Protein AF-A0A2Z6N139-F1 (afdb_monomer_lite)

Foldseek 3Di:
DDDDPDDDVVVVVVVVVVVCPPVDDDDDDDFFQEAEDDPPDPRHPVVVLVVQVVVCVVVVHDDDDPDDPVVVPDDDDYDYPPDDPVVVVVPCPPDPDPPPPPDD

Structure (mmCIF, N/CA/C/O backbone):
data_AF-A0A2Z6N139-F1
#
_entry.id   AF-A0A2Z6N139-F1
#
loop_
_atom_site.group_PDB
_atom_site.id
_atom_site.type_symbol
_atom_site.label_atom_id
_atom_site.label_alt_id
_atom_site.label_comp_id
_atom_site.label_asym_id
_atom_site.label_entity_id
_atom_site.label_seq_id
_atom_site.pdbx_PDB_ins_code
_atom_site.Cartn_x
_atom_site.Cartn_y
_atom_site.Cartn_z
_atom_site.occupancy
_atom_site.B_iso_or_equiv
_atom_site.auth_seq_id
_atom_site.auth_comp_id
_atom_site.auth_asym_id
_atom_site.auth_atom_id
_atom_site.pdbx_PDB_model_num
ATOM 1 N N . MET A 1 1 ? 18.816 -5.965 -9.294 1.00 53.22 1 MET A N 1
ATOM 2 C CA . MET A 1 1 ? 18.614 -6.923 -8.182 1.00 53.22 1 MET A CA 1
ATOM 3 C C . MET A 1 1 ? 18.290 -8.288 -8.776 1.00 53.22 1 MET A C 1
ATOM 5 O O . MET A 1 1 ? 17.593 -8.310 -9.784 1.00 53.22 1 MET A O 1
ATOM 9 N N . PRO A 1 2 ? 18.811 -9.396 -8.227 1.00 75.69 2 PRO A N 1
ATOM 10 C CA . PRO A 1 2 ? 18.496 -10.740 -8.718 1.00 75.69 2 PRO A CA 1
ATOM 11 C C . PRO A 1 2 ? 17.010 -11.082 -8.501 1.00 75.69 2 PRO A C 1
ATOM 13 O O . PRO A 1 2 ? 16.419 -10.664 -7.504 1.00 75.69 2 PRO A O 1
ATOM 16 N N . ARG A 1 3 ? 16.399 -11.820 -9.443 1.00 82.81 3 ARG A N 1
ATOM 17 C CA . ARG A 1 3 ? 14.996 -12.264 -9.343 1.00 82.81 3 ARG A CA 1
ATOM 18 C C . ARG A 1 3 ? 14.849 -13.300 -8.226 1.00 82.81 3 ARG A C 1
ATOM 20 O O . ARG A 1 3 ? 15.695 -14.183 -8.089 1.00 82.81 3 ARG A O 1
ATOM 27 N N . LEU A 1 4 ? 13.772 -13.206 -7.444 1.00 84.44 4 LEU A N 1
ATOM 28 C CA . LEU A 1 4 ? 13.432 -14.243 -6.469 1.00 84.44 4 LEU A CA 1
ATOM 29 C C . LEU A 1 4 ? 12.981 -15.521 -7.201 1.00 84.44 4 LEU A C 1
ATOM 31 O O . LEU A 1 4 ? 12.296 -15.414 -8.221 1.00 84.44 4 LEU A O 1
ATOM 35 N N . PRO A 1 5 ? 13.284 -16.723 -6.675 1.00 85.06 5 PRO A N 1
ATOM 36 C CA . PRO A 1 5 ? 12.852 -17.995 -7.254 1.00 85.06 5 PRO A CA 1
ATOM 37 C C . PRO A 1 5 ? 11.381 -18.289 -6.908 1.00 85.06 5 PRO A C 1
ATOM 39 O O . PRO A 1 5 ? 11.052 -19.341 -6.367 1.00 85.06 5 PRO A O 1
ATOM 42 N N . TYR A 1 6 ? 10.491 -17.329 -7.161 1.00 85.12 6 TYR A N 1
ATOM 43 C CA . TYR A 1 6 ? 9.054 -17.451 -6.933 1.00 85.12 6 TYR A CA 1
ATOM 44 C C . TYR A 1 6 ? 8.284 -16.772 -8.070 1.00 85.12 6 TYR A C 1
ATOM 46 O O . TYR A 1 6 ? 8.721 -15.721 -8.551 1.00 85.12 6 TYR A O 1
ATOM 54 N N . PRO A 1 7 ? 7.138 -17.331 -8.505 1.00 85.00 7 PRO A N 1
ATOM 55 C CA . PRO A 1 7 ? 6.310 -16.692 -9.516 1.00 85.00 7 PRO A CA 1
ATOM 56 C C . PRO A 1 7 ? 5.794 -15.350 -8.991 1.00 85.00 7 PRO A C 1
ATOM 58 O O . PRO A 1 7 ? 5.016 -15.291 -8.041 1.00 85.00 7 PRO A O 1
ATOM 61 N N . ASN A 1 8 ? 6.237 -14.268 -9.628 1.00 85.62 8 ASN A N 1
ATOM 62 C CA . ASN A 1 8 ? 5.799 -12.913 -9.338 1.00 85.62 8 ASN A CA 1
ATOM 63 C C . ASN A 1 8 ? 5.306 -12.252 -10.627 1.00 85.62 8 ASN A C 1
ATOM 65 O O . ASN A 1 8 ? 6.044 -12.162 -11.609 1.00 85.62 8 ASN A O 1
ATOM 69 N N . PHE A 1 9 ? 4.067 -11.763 -10.608 1.00 86.94 9 PHE A N 1
ATOM 70 C CA . PHE A 1 9 ? 3.443 -11.105 -11.754 1.00 86.94 9 PHE A CA 1
ATOM 71 C C . PHE A 1 9 ? 4.230 -9.877 -12.242 1.00 86.94 9 PHE A C 1
ATOM 73 O O . PHE A 1 9 ? 4.245 -9.604 -13.440 1.00 86.94 9 PHE A O 1
ATOM 80 N N . TYR A 1 10 ? 4.952 -9.183 -11.352 1.00 85.94 10 TYR A N 1
ATOM 81 C CA . TYR A 1 10 ? 5.789 -8.042 -11.739 1.00 85.94 10 TYR A CA 1
ATOM 82 C C . TYR A 1 10 ? 6.886 -8.424 -12.744 1.00 85.94 10 TYR A C 1
ATOM 84 O O . TYR A 1 10 ? 7.145 -7.656 -13.664 1.00 85.94 10 TYR A O 1
ATOM 92 N N . TYR A 1 11 ? 7.465 -9.627 -12.651 1.00 87.44 11 TYR A N 1
ATOM 93 C CA . TYR A 1 11 ? 8.477 -10.074 -13.616 1.00 87.44 11 TYR A CA 1
ATOM 94 C C . TYR A 1 11 ? 7.886 -10.300 -15.009 1.00 87.44 11 TYR A C 1
ATOM 96 O O . TYR A 1 11 ? 8.513 -9.948 -16.001 1.00 87.44 11 TYR A O 1
ATOM 104 N N . ALA A 1 12 ? 6.653 -10.810 -15.087 1.00 87.62 12 ALA A N 1
ATOM 105 C CA . ALA A 1 12 ? 5.961 -10.969 -16.363 1.00 87.62 12 ALA A CA 1
ATOM 106 C C . ALA A 1 12 ? 5.660 -9.612 -17.025 1.00 87.62 12 ALA A C 1
ATOM 108 O O . ALA A 1 12 ? 5.748 -9.488 -18.245 1.00 87.62 12 ALA A O 1
ATOM 109 N N . LEU A 1 13 ? 5.336 -8.584 -16.230 1.00 87.69 13 LEU A N 1
ATOM 110 C CA . LEU A 1 13 ? 5.143 -7.222 -16.733 1.00 87.69 13 LEU A CA 1
ATOM 111 C C . LEU A 1 13 ? 6.451 -6.588 -17.219 1.00 87.69 13 LEU A C 1
ATOM 113 O O . LEU A 1 13 ? 6.455 -5.952 -18.270 1.00 87.69 13 LEU A O 1
ATOM 117 N N . GLU A 1 14 ? 7.551 -6.767 -16.484 1.00 86.62 14 GLU A N 1
ATOM 118 C CA . GLU A 1 14 ? 8.875 -6.290 -16.907 1.00 86.62 14 GLU A CA 1
ATOM 119 C C . GLU A 1 14 ? 9.294 -6.912 -18.243 1.00 86.62 14 GLU A C 1
ATOM 121 O O . GLU A 1 14 ? 9.712 -6.191 -19.149 1.00 86.62 14 GLU A O 1
ATOM 126 N N . ASP A 1 15 ? 9.121 -8.230 -18.387 1.00 87.62 15 ASP A N 1
ATOM 127 C CA . ASP A 1 15 ? 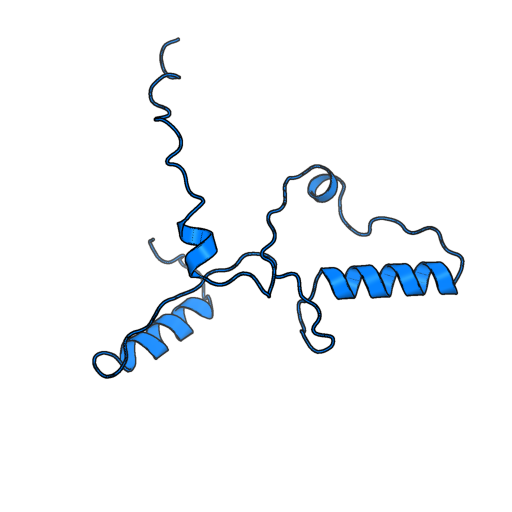9.446 -8.955 -19.620 1.00 87.62 15 ASP A CA 1
ATOM 128 C C . ASP A 1 15 ? 8.556 -8.499 -20.791 1.00 87.62 15 ASP A C 1
ATOM 130 O O . ASP A 1 15 ? 9.033 -8.326 -21.917 1.00 87.62 15 ASP A O 1
ATOM 134 N N . LEU A 1 16 ? 7.274 -8.218 -20.522 1.00 87.56 16 LEU A N 1
ATOM 135 C CA . LEU A 1 16 ? 6.354 -7.672 -21.518 1.00 87.56 16 LEU A CA 1
ATOM 136 C C . LEU A 1 16 ? 6.812 -6.294 -22.003 1.00 87.56 16 LEU A C 1
ATOM 138 O O . LEU A 1 16 ? 6.882 -6.079 -23.209 1.00 87.56 16 LEU A O 1
ATOM 142 N N . VAL A 1 17 ? 7.143 -5.368 -21.100 1.00 86.31 17 VAL A N 1
ATOM 143 C CA . VAL A 1 17 ? 7.588 -4.015 -21.479 1.00 86.31 17 VAL A CA 1
ATOM 144 C C . VAL A 1 17 ? 8.922 -4.063 -22.230 1.00 86.31 17 VAL A C 1
ATOM 146 O O . VAL A 1 17 ? 9.061 -3.395 -23.256 1.00 86.31 17 VAL A O 1
ATOM 149 N N . ALA A 1 18 ? 9.860 -4.905 -21.787 1.00 85.31 18 ALA A N 1
ATOM 150 C CA . ALA A 1 18 ? 11.154 -5.083 -22.445 1.00 85.31 18 ALA A CA 1
ATOM 151 C C . ALA A 1 18 ? 11.018 -5.586 -23.894 1.00 85.31 18 ALA A C 1
ATOM 153 O O . ALA A 1 18 ? 11.812 -5.210 -24.756 1.00 85.31 18 ALA A O 1
ATOM 154 N N . SER A 1 19 ? 9.979 -6.375 -24.198 1.00 86.19 19 SER A N 1
ATOM 155 C CA . SER A 1 19 ? 9.727 -6.869 -25.561 1.00 86.19 19 SER A CA 1
ATOM 156 C C . SER A 1 19 ? 9.389 -5.769 -26.584 1.00 86.19 19 SER A C 1
ATOM 158 O O . SER A 1 19 ? 9.555 -5.976 -27.786 1.00 86.19 19 SER A O 1
ATOM 160 N N . TYR A 1 20 ? 8.956 -4.584 -26.133 1.00 82.94 20 TYR A N 1
ATOM 161 C CA . TYR A 1 20 ? 8.640 -3.440 -27.003 1.00 82.94 20 TYR A CA 1
ATOM 162 C C . TYR A 1 20 ? 9.841 -2.509 -27.255 1.00 82.94 20 TYR A C 1
ATOM 164 O O . TYR A 1 20 ? 9.774 -1.615 -28.108 1.00 82.94 20 TYR A O 1
ATOM 172 N N . THR A 1 21 ? 10.956 -2.708 -26.553 1.00 74.94 21 THR A N 1
ATOM 173 C CA . THR A 1 21 ? 12.212 -1.971 -26.760 1.00 74.94 21 THR A CA 1
ATOM 174 C C . THR A 1 21 ? 12.878 -2.444 -28.065 1.00 74.94 21 THR A C 1
ATOM 176 O O . THR A 1 21 ? 12.901 -3.646 -28.321 1.00 74.94 21 THR A O 1
ATOM 179 N N . PRO A 1 22 ? 13.390 -1.550 -28.944 1.00 73.62 22 PRO A N 1
ATOM 180 C CA . PRO A 1 22 ? 13.797 -0.154 -28.715 1.00 73.62 22 PRO A CA 1
ATOM 181 C C . PRO A 1 22 ? 12.771 0.923 -29.095 1.00 73.62 22 PRO A C 1
ATOM 183 O O . PRO A 1 22 ? 13.116 2.099 -29.145 1.00 73.62 22 PRO A O 1
ATOM 186 N N . LYS A 1 23 ? 11.516 0.566 -29.388 1.00 74.62 23 LYS A N 1
ATOM 187 C CA . LYS A 1 23 ? 10.533 1.534 -29.910 1.00 74.62 23 LYS A CA 1
ATOM 188 C C . LYS A 1 23 ? 10.057 2.542 -28.857 1.00 74.62 23 LYS A C 1
ATOM 190 O O . LYS A 1 23 ? 9.518 3.581 -29.224 1.00 74.62 23 LYS A O 1
ATOM 195 N N . ILE A 1 24 ? 10.217 2.225 -27.569 1.00 77.56 24 ILE A N 1
ATOM 196 C CA . ILE A 1 24 ? 9.729 3.020 -26.436 1.00 77.56 24 ILE A CA 1
ATOM 197 C C . ILE A 1 24 ? 10.753 2.958 -25.291 1.00 77.56 24 ILE A C 1
ATOM 199 O O . ILE A 1 24 ? 11.257 1.881 -24.963 1.00 77.56 24 ILE A O 1
ATOM 203 N N . THR A 1 25 ? 11.032 4.106 -24.670 1.00 81.75 25 THR A N 1
ATOM 204 C CA . THR A 1 25 ? 11.789 4.210 -23.410 1.00 81.75 25 THR A CA 1
ATOM 205 C C . THR A 1 25 ? 10.838 4.026 -22.229 1.00 81.75 25 THR A C 1
ATOM 207 O O . THR A 1 25 ? 9.761 4.621 -22.219 1.00 81.75 25 THR A O 1
ATOM 210 N N . TYR A 1 26 ? 11.222 3.236 -21.224 1.00 80.25 26 TYR A N 1
ATOM 211 C CA . TYR A 1 26 ? 10.382 2.950 -20.058 1.00 80.25 26 TYR A CA 1
ATOM 212 C C . TYR A 1 26 ? 11.129 3.145 -18.733 1.00 80.25 26 TYR A C 1
ATOM 214 O O . TYR A 1 26 ? 12.356 3.071 -18.672 1.00 80.25 26 TYR A O 1
ATOM 222 N N . SER A 1 27 ? 10.368 3.371 -17.662 1.00 81.69 27 SER A N 1
ATOM 223 C CA . SER A 1 27 ? 10.837 3.398 -16.275 1.00 81.69 27 SER A CA 1
ATOM 224 C C . SER A 1 27 ? 9.934 2.517 -15.411 1.00 81.69 27 SER A C 1
ATOM 226 O O . SER A 1 27 ? 8.717 2.491 -15.589 1.00 81.69 27 SER A O 1
ATOM 228 N N . ILE A 1 28 ? 10.528 1.774 -14.477 1.00 83.00 28 ILE A N 1
ATOM 229 C CA . ILE A 1 28 ? 9.799 0.906 -13.545 1.00 83.00 28 ILE A CA 1
ATOM 230 C C . ILE A 1 28 ? 9.688 1.635 -12.204 1.00 83.00 28 ILE A C 1
ATOM 232 O O . ILE A 1 28 ? 10.695 2.085 -11.658 1.00 83.00 28 ILE A O 1
ATOM 236 N N . HIS A 1 29 ? 8.469 1.751 -11.672 1.00 81.94 29 HIS A N 1
ATOM 237 C CA . HIS A 1 29 ? 8.195 2.424 -10.402 1.00 81.94 29 HIS A CA 1
ATOM 238 C C . HIS A 1 29 ? 7.632 1.437 -9.380 1.00 81.94 29 HIS A C 1
ATOM 240 O O . HIS A 1 29 ? 6.491 0.994 -9.489 1.00 81.94 29 HIS A O 1
ATOM 246 N N . CYS A 1 30 ? 8.435 1.125 -8.365 1.00 79.12 30 CYS A N 1
ATOM 247 C CA . CYS A 1 30 ? 8.063 0.241 -7.262 1.00 79.12 30 CYS A CA 1
ATOM 248 C C . CYS A 1 30 ? 7.674 1.073 -6.032 1.00 79.12 30 CYS A C 1
ATOM 250 O O . CYS A 1 30 ? 8.432 1.156 -5.068 1.00 79.12 30 CYS A O 1
ATOM 252 N N . SER A 1 31 ? 6.523 1.746 -6.091 1.00 79.25 31 SER A N 1
ATOM 253 C CA . SER A 1 31 ? 5.998 2.504 -4.948 1.00 79.25 31 SER A CA 1
ATOM 254 C C . SER A 1 31 ? 5.612 1.579 -3.791 1.00 79.25 31 SER A C 1
ATOM 256 O O . SER A 1 31 ? 5.155 0.455 -4.008 1.00 79.25 31 SER A O 1
ATOM 258 N N . SER A 1 32 ? 5.762 2.073 -2.560 1.00 81.12 32 SER A N 1
ATOM 259 C CA . SER A 1 32 ? 5.260 1.405 -1.356 1.00 81.12 32 SER A CA 1
ATOM 260 C C . SER A 1 32 ? 3.749 1.627 -1.190 1.00 81.12 32 SER A C 1
ATOM 262 O O . SER A 1 32 ? 3.036 1.827 -2.174 1.00 81.12 32 SER A O 1
ATOM 264 N N . ILE A 1 33 ? 3.210 1.565 0.034 1.00 75.62 33 ILE A N 1
ATOM 265 C CA . ILE A 1 33 ? 1.766 1.714 0.267 1.00 75.62 33 ILE A CA 1
ATOM 266 C C . ILE A 1 33 ? 1.304 3.089 -0.224 1.00 75.62 33 ILE A C 1
ATOM 268 O O . ILE A 1 33 ? 1.696 4.117 0.326 1.00 75.62 33 ILE A O 1
ATOM 272 N N . ILE A 1 34 ? 0.441 3.098 -1.240 1.00 81.44 34 ILE A N 1
ATOM 273 C CA . ILE A 1 34 ? -0.060 4.334 -1.840 1.00 81.44 34 ILE A CA 1
ATOM 274 C C . ILE A 1 34 ? -1.249 4.858 -1.033 1.00 81.44 34 ILE A C 1
ATOM 276 O O . ILE A 1 34 ? -2.260 4.168 -0.868 1.00 81.44 34 ILE A O 1
ATOM 280 N N . ILE A 1 35 ? -1.157 6.108 -0.578 1.00 77.75 35 ILE A N 1
ATOM 281 C CA . ILE A 1 35 ? -2.274 6.847 0.015 1.00 77.75 35 ILE A CA 1
ATOM 282 C C . ILE A 1 35 ? -2.801 7.847 -1.011 1.00 77.75 35 ILE A C 1
ATOM 284 O O . ILE A 1 35 ? -2.067 8.700 -1.498 1.00 77.75 35 ILE A O 1
ATOM 288 N N . GLY A 1 36 ? -4.095 7.768 -1.324 1.00 77.50 36 GLY A N 1
ATOM 289 C CA . GLY A 1 36 ? -4.742 8.717 -2.225 1.00 77.50 36 GLY A CA 1
ATOM 290 C C . GLY A 1 36 ? -6.243 8.841 -1.989 1.00 77.50 36 GLY A C 1
ATOM 291 O O . GLY A 1 36 ? -6.830 8.116 -1.189 1.00 77.50 36 GLY A O 1
ATOM 292 N N . VAL A 1 37 ? -6.882 9.752 -2.723 1.00 69.75 37 VAL A N 1
ATOM 293 C CA . VAL A 1 37 ? -8.324 10.044 -2.619 1.00 69.75 37 VAL A CA 1
ATOM 294 C C . VAL A 1 37 ? -9.062 9.473 -3.834 1.00 69.75 37 VAL A C 1
ATOM 296 O O . VAL A 1 37 ? -9.730 10.185 -4.576 1.00 69.75 37 VAL A O 1
ATOM 299 N N . LEU A 1 38 ? -8.904 8.170 -4.083 1.00 73.50 38 LEU A N 1
ATOM 300 C CA . LEU A 1 38 ? -9.651 7.470 -5.130 1.00 73.50 38 LEU A CA 1
ATOM 301 C C . LEU A 1 38 ? -10.538 6.394 -4.507 1.00 73.50 38 LEU A C 1
ATOM 303 O O . LEU A 1 38 ? -10.043 5.378 -4.019 1.00 73.50 38 LEU A O 1
ATOM 307 N N . ALA A 1 39 ? -11.853 6.611 -4.565 1.00 64.88 39 ALA A N 1
ATOM 308 C CA . ALA A 1 39 ? -12.853 5.720 -3.976 1.00 64.88 39 ALA A CA 1
ATOM 309 C C . ALA A 1 39 ? -12.953 4.349 -4.672 1.00 64.88 39 ALA A C 1
ATOM 311 O O . ALA A 1 39 ? -13.423 3.392 -4.071 1.00 64.88 39 ALA A O 1
ATOM 312 N N . ARG A 1 40 ? -12.507 4.243 -5.931 1.00 71.62 40 ARG A N 1
ATOM 313 C CA . ARG A 1 40 ? -12.508 2.989 -6.709 1.00 71.62 40 ARG A CA 1
ATOM 314 C C . ARG A 1 40 ? -11.186 2.222 -6.648 1.00 71.62 40 ARG A C 1
ATOM 316 O O . ARG A 1 40 ? -11.062 1.189 -7.297 1.00 71.62 40 ARG A O 1
ATOM 323 N N . SER A 1 41 ? -10.191 2.723 -5.915 1.00 73.38 41 SER A N 1
ATOM 324 C CA . SER A 1 41 ? -8.930 2.000 -5.764 1.00 73.38 41 SER A CA 1
ATOM 325 C C . SER A 1 41 ? -9.143 0.771 -4.882 1.00 73.38 41 SER A C 1
ATOM 327 O O . SER A 1 41 ? -9.577 0.893 -3.738 1.00 73.38 41 SER A O 1
ATOM 329 N N . ALA A 1 42 ? -8.818 -0.406 -5.417 1.00 65.50 42 ALA A N 1
ATOM 330 C CA . ALA A 1 42 ? -8.972 -1.679 -4.717 1.00 65.50 42 ALA A CA 1
ATOM 331 C C . ALA A 1 42 ? -8.051 -1.812 -3.488 1.00 65.50 42 ALA A C 1
ATOM 333 O O . ALA A 1 42 ? -8.334 -2.604 -2.596 1.00 65.50 42 ALA A O 1
ATOM 334 N N . LEU A 1 43 ? -6.959 -1.038 -3.426 1.00 69.00 43 LEU A N 1
ATOM 335 C CA . LEU A 1 43 ? -5.923 -1.139 -2.391 1.00 69.00 43 LEU A CA 1
ATOM 336 C C . LEU A 1 43 ? -5.643 0.215 -1.725 1.00 69.00 43 LEU A C 1
ATOM 338 O O . LEU A 1 43 ? -4.495 0.607 -1.533 1.00 69.00 43 LEU A O 1
ATOM 342 N N . ASN A 1 44 ? -6.696 0.954 -1.371 1.00 78.31 44 ASN A N 1
ATOM 343 C CA . ASN A 1 44 ? -6.555 2.230 -0.672 1.00 78.31 44 ASN A CA 1
ATOM 344 C C . ASN A 1 44 ? -6.624 2.054 0.851 1.00 78.31 44 ASN A C 1
ATOM 346 O O . ASN A 1 44 ? -7.705 2.010 1.443 1.00 78.31 44 ASN A O 1
ATOM 350 N N . ALA A 1 45 ? -5.454 1.988 1.489 1.00 77.75 45 ALA A N 1
ATOM 351 C CA . ALA A 1 45 ? -5.344 1.798 2.934 1.00 77.75 45 ALA A CA 1
ATOM 352 C C . ALA A 1 45 ? -6.025 2.921 3.743 1.00 77.75 45 ALA A C 1
ATOM 354 O O . ALA A 1 45 ? -6.653 2.642 4.767 1.00 77.75 45 ALA A O 1
ATOM 355 N N . LEU A 1 46 ? -5.952 4.173 3.273 1.00 80.94 46 LEU A N 1
ATOM 356 C CA . LEU A 1 46 ? -6.554 5.318 3.961 1.00 80.94 46 LEU A CA 1
ATOM 357 C C . LEU A 1 46 ? -8.084 5.270 3.899 1.00 80.94 46 LEU A C 1
ATOM 359 O O . LEU A 1 46 ? -8.748 5.440 4.921 1.00 80.94 46 LEU A O 1
ATOM 363 N N . MET A 1 47 ? -8.645 4.999 2.718 1.00 83.94 47 MET A N 1
ATOM 364 C CA . MET A 1 47 ? -10.099 4.902 2.544 1.00 83.94 47 MET A CA 1
ATOM 365 C C . MET A 1 47 ? -10.690 3.749 3.353 1.00 83.94 47 MET A C 1
ATOM 367 O O . MET A 1 47 ? -11.718 3.931 3.996 1.00 83.94 47 MET A O 1
ATOM 371 N N . MET A 1 48 ? -10.012 2.598 3.399 1.00 86.06 48 MET A N 1
ATOM 372 C CA . MET A 1 48 ? -10.439 1.469 4.232 1.00 86.06 48 MET A CA 1
ATOM 373 C C . MET A 1 48 ? -10.518 1.855 5.717 1.00 86.06 48 MET A C 1
ATOM 375 O O . MET A 1 48 ? -11.497 1.528 6.391 1.00 86.06 48 MET A O 1
ATOM 379 N N . LEU A 1 49 ? -9.525 2.596 6.224 1.00 86.44 49 LEU A N 1
ATOM 380 C CA . LEU A 1 49 ? -9.514 3.061 7.612 1.00 86.44 49 LEU A CA 1
ATOM 381 C C . LEU A 1 49 ? -10.604 4.111 7.878 1.00 86.44 49 LEU A C 1
ATOM 383 O O . LEU A 1 49 ? -11.261 4.064 8.918 1.00 86.44 49 LEU A O 1
ATOM 387 N N . ALA A 1 50 ? -10.826 5.027 6.931 1.00 87.88 50 ALA A N 1
ATOM 388 C CA . ALA A 1 50 ? -11.865 6.048 7.020 1.00 87.88 50 ALA A CA 1
ATOM 389 C C . ALA A 1 50 ? -13.274 5.435 7.035 1.00 87.88 50 ALA A C 1
ATOM 391 O O . ALA A 1 50 ? -14.098 5.804 7.873 1.00 87.88 50 ALA A O 1
ATOM 392 N N . THR A 1 51 ? -13.542 4.455 6.166 1.00 89.81 51 THR A N 1
ATOM 393 C CA . THR A 1 51 ? -14.808 3.710 6.163 1.00 89.81 51 THR A CA 1
ATOM 394 C C . THR A 1 51 ? -14.998 2.949 7.472 1.00 89.81 51 THR A C 1
ATOM 396 O O . THR A 1 51 ? -16.077 3.013 8.056 1.00 89.81 51 THR A O 1
ATOM 399 N N . TYR A 1 52 ? -13.951 2.293 7.985 1.00 90.50 52 TYR A N 1
ATOM 400 C CA . TYR A 1 52 ? -14.014 1.613 9.280 1.00 90.50 52 TYR A CA 1
ATOM 401 C C . TYR A 1 52 ? -14.350 2.585 10.426 1.00 90.50 52 TYR A C 1
ATOM 403 O O . TYR A 1 52 ? -15.257 2.317 11.213 1.00 90.50 52 TYR A O 1
ATOM 411 N N . ALA A 1 53 ? -13.708 3.756 10.472 1.00 90.69 53 ALA A N 1
ATOM 412 C CA . ALA A 1 53 ? -14.013 4.793 11.459 1.00 90.69 53 ALA A CA 1
ATOM 413 C C . ALA A 1 53 ? -15.457 5.310 11.352 1.00 90.69 53 ALA A C 1
ATOM 415 O O . ALA A 1 53 ? -16.129 5.483 12.372 1.00 90.69 53 ALA A O 1
ATOM 416 N N . ALA A 1 54 ? -15.951 5.523 10.128 1.00 93.19 54 ALA A N 1
ATOM 417 C CA . ALA A 1 54 ? -17.325 5.952 9.885 1.00 93.19 54 ALA A CA 1
ATOM 418 C C . ALA A 1 54 ? -18.346 4.912 10.377 1.00 93.19 54 ALA A C 1
ATOM 420 O O . ALA A 1 54 ? -19.328 5.278 11.024 1.00 93.19 54 ALA A O 1
ATOM 421 N N . VAL A 1 55 ? -18.084 3.621 10.145 1.00 94.06 55 VAL A N 1
ATOM 422 C CA . VAL A 1 55 ? -18.926 2.520 10.637 1.00 94.06 55 VAL A CA 1
ATOM 423 C C . VAL A 1 55 ? -18.899 2.443 12.165 1.00 94.06 55 VAL A C 1
ATOM 425 O O . VAL A 1 55 ? -19.961 2.387 12.781 1.00 94.06 55 VAL A O 1
ATOM 428 N N . CYS A 1 56 ? -17.721 2.512 12.796 1.00 92.75 56 CYS A N 1
ATOM 429 C CA . CYS A 1 56 ? -17.609 2.536 14.260 1.00 92.75 56 CYS A CA 1
ATOM 430 C C . CYS A 1 56 ? -18.420 3.685 14.869 1.00 92.75 56 CYS A C 1
ATOM 432 O O . CYS A 1 56 ? -19.175 3.470 15.817 1.00 92.75 56 CYS A O 1
ATOM 434 N N . ARG A 1 57 ? -18.330 4.885 14.278 1.00 92.81 57 ARG A N 1
ATOM 435 C CA . ARG A 1 57 ? -19.114 6.049 14.707 1.00 92.81 57 ARG A CA 1
ATOM 436 C C . ARG A 1 57 ? -20.617 5.824 14.546 1.00 92.81 57 ARG A C 1
ATOM 438 O O . ARG A 1 57 ? -21.368 6.207 15.436 1.00 92.81 57 ARG A O 1
ATOM 445 N N . HIS A 1 58 ? -21.051 5.226 13.438 1.00 95.06 58 HIS A N 1
ATOM 446 C CA . HIS A 1 58 ? -22.469 4.986 13.169 1.00 95.06 58 HIS A CA 1
ATOM 447 C C . HIS A 1 58 ? -23.093 3.975 14.142 1.00 95.06 58 HIS A C 1
ATOM 449 O O . HIS A 1 58 ? -24.218 4.171 14.589 1.00 95.06 58 HIS A O 1
ATOM 455 N N . VAL A 1 59 ? -22.348 2.929 14.509 1.00 95.25 59 VAL A N 1
ATOM 456 C CA . VAL A 1 59 ? -22.809 1.872 15.430 1.00 95.25 59 VAL A CA 1
ATOM 457 C C . VAL A 1 59 ? -22.552 2.237 16.906 1.00 95.25 59 VAL A C 1
ATOM 459 O O . VAL A 1 59 ? -22.986 1.529 17.808 1.00 95.25 59 VAL A O 1
ATOM 462 N N . GLY A 1 60 ? -21.861 3.349 17.181 1.00 92.06 60 GLY A N 1
ATOM 463 C CA . GLY A 1 60 ? -21.526 3.781 18.544 1.00 92.06 60 GLY A CA 1
ATOM 464 C C . GLY A 1 60 ? -20.433 2.939 19.214 1.00 92.06 60 GLY A C 1
ATOM 465 O O . GLY A 1 60 ? -20.339 2.903 20.439 1.00 92.06 60 GLY A O 1
ATOM 466 N N . LEU A 1 61 ? -19.606 2.249 18.425 1.00 92.06 61 LEU A N 1
ATOM 467 C CA . LEU A 1 61 ? -18.507 1.424 18.923 1.00 92.06 61 LEU A CA 1
ATOM 468 C C . LEU A 1 61 ? -17.196 2.219 18.980 1.00 92.06 61 LEU A C 1
ATOM 470 O O . LEU A 1 61 ? -16.941 3.064 18.117 1.00 92.06 61 LEU A O 1
ATOM 474 N N . PRO A 1 62 ? -16.313 1.926 19.953 1.00 90.25 62 PRO A N 1
ATOM 475 C CA . PRO A 1 62 ? -14.997 2.541 19.997 1.00 90.25 62 PRO A CA 1
ATOM 476 C C . PRO A 1 62 ? -14.163 2.092 18.794 1.00 90.25 62 PRO A C 1
ATOM 478 O O . PRO A 1 62 ? -14.121 0.909 18.451 1.00 90.25 62 PRO A O 1
ATOM 481 N N . PHE A 1 63 ? -13.452 3.036 18.182 1.00 90.81 63 PHE A N 1
ATOM 482 C CA . PHE A 1 63 ? -12.497 2.743 17.121 1.00 90.81 63 PHE A CA 1
ATOM 483 C C . PHE A 1 63 ? -11.305 1.966 17.694 1.00 90.81 63 PHE A C 1
ATOM 485 O O . PHE A 1 63 ? -10.525 2.505 18.481 1.00 90.81 63 PHE A O 1
ATOM 492 N N . ARG A 1 64 ? -11.168 0.689 17.322 1.00 90.00 64 ARG A N 1
ATOM 493 C CA . ARG A 1 64 ? -10.073 -0.182 17.771 1.00 90.00 64 ARG A CA 1
ATOM 494 C C . ARG A 1 64 ? -9.170 -0.521 16.598 1.00 90.00 64 ARG A C 1
ATOM 496 O O . ARG A 1 64 ? -9.648 -0.869 15.525 1.00 90.00 64 ARG A O 1
ATOM 503 N N . TYR A 1 65 ? -7.860 -0.440 16.805 1.00 85.88 65 TYR A N 1
ATOM 504 C CA . TYR A 1 65 ? -6.900 -0.805 15.770 1.00 85.88 65 TYR A CA 1
ATOM 505 C C . TYR A 1 65 ? -7.055 -2.298 15.412 1.00 85.88 65 TYR A C 1
ATOM 507 O O . TYR A 1 65 ? -6.953 -3.138 16.306 1.00 85.88 65 TYR A O 1
ATOM 515 N N . PRO A 1 66 ? -7.311 -2.648 14.138 1.00 81.44 66 PRO A N 1
ATOM 516 C CA . PRO A 1 66 ? -7.672 -4.016 13.759 1.00 81.44 66 PRO A CA 1
ATOM 517 C C . PRO A 1 66 ? -6.466 -4.950 13.582 1.00 81.44 66 PRO A C 1
ATOM 519 O O . PRO A 1 66 ? -6.643 -6.148 13.380 1.00 81.44 66 PRO A O 1
ATOM 522 N N . LYS A 1 67 ? -5.240 -4.416 13.594 1.00 83.44 67 LYS A N 1
ATOM 523 C CA . LYS A 1 67 ? -4.014 -5.166 13.298 1.00 83.44 67 LYS A CA 1
ATOM 524 C C . LYS A 1 67 ? -3.229 -5.519 14.562 1.00 83.44 67 LYS A C 1
ATOM 526 O O . LYS A 1 67 ? -3.554 -5.107 15.672 1.00 83.44 67 LYS A O 1
ATOM 531 N N . ASN A 1 68 ? -2.193 -6.335 14.379 1.00 86.31 68 ASN A N 1
ATOM 532 C CA . ASN A 1 68 ? -1.365 -6.827 15.471 1.00 86.31 68 ASN A CA 1
ATOM 533 C C . ASN A 1 68 ? -0.536 -5.707 16.135 1.00 86.31 68 ASN A C 1
ATOM 535 O O . ASN A 1 68 ? -0.253 -4.660 15.551 1.00 86.31 68 ASN A O 1
ATOM 539 N N . LYS A 1 69 ? -0.107 -5.967 17.375 1.00 86.69 69 LYS A N 1
ATOM 540 C CA . LYS A 1 69 ? 0.732 -5.047 18.157 1.00 86.69 69 LYS A CA 1
ATOM 541 C C . LYS A 1 69 ? 2.088 -4.780 17.491 1.00 86.69 69 LYS A C 1
ATOM 543 O O . LYS A 1 69 ? 2.640 -3.699 17.645 1.00 86.69 69 LYS A O 1
ATOM 548 N N . TYR A 1 70 ? 2.599 -5.743 16.725 1.00 86.00 70 TYR A N 1
ATOM 549 C CA . TYR A 1 70 ? 3.810 -5.577 15.926 1.00 86.00 70 TYR A CA 1
ATOM 550 C C . TYR A 1 70 ? 3.639 -4.423 14.925 1.00 86.00 70 TYR A C 1
ATOM 552 O O . TYR A 1 70 ? 4.306 -3.410 15.035 1.00 86.00 70 TYR A O 1
ATOM 560 N N . MET A 1 71 ? 2.651 -4.466 14.034 1.00 82.94 71 MET A N 1
ATOM 561 C CA . MET A 1 71 ? 2.420 -3.390 13.065 1.00 82.94 71 MET A CA 1
ATOM 562 C C . MET A 1 71 ? 2.116 -2.031 13.707 1.00 82.94 71 MET A C 1
ATOM 564 O O . MET A 1 71 ? 2.369 -1.011 13.081 1.00 82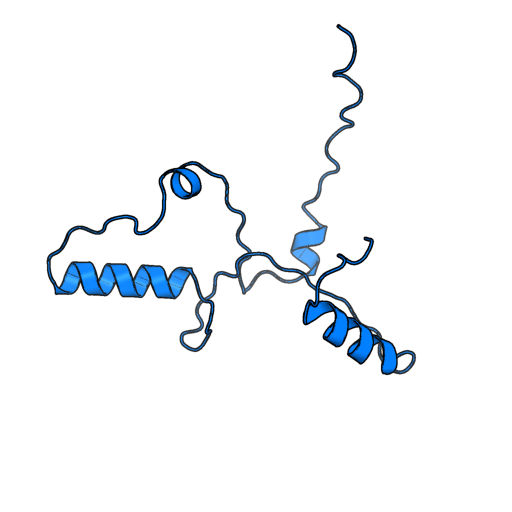.94 71 MET A O 1
ATOM 568 N N . TRP A 1 72 ? 1.606 -2.005 14.940 1.00 85.06 72 TRP A N 1
ATOM 569 C CA . TRP A 1 72 ? 1.389 -0.762 15.683 1.00 85.06 72 TRP A CA 1
ATOM 570 C C . TRP A 1 72 ? 2.692 -0.063 16.104 1.00 85.06 72 TRP A C 1
ATOM 572 O O . TRP A 1 72 ? 2.763 1.161 16.089 1.00 85.06 72 TRP A O 1
ATOM 582 N N . HIS A 1 73 ? 3.717 -0.824 16.492 1.00 87.31 73 HIS A N 1
ATOM 583 C CA . HIS A 1 73 ? 4.997 -0.263 16.941 1.00 87.31 73 HIS A CA 1
ATOM 584 C C . HIS A 1 73 ? 6.019 -0.087 15.817 1.00 87.31 73 HIS A C 1
ATOM 586 O O . HIS A 1 73 ? 7.053 0.542 16.026 1.00 87.31 73 HIS A O 1
ATOM 592 N N . HIS A 1 74 ? 5.759 -0.663 14.646 1.00 86.19 74 HIS A N 1
ATOM 593 C CA . HIS A 1 74 ? 6.711 -0.675 13.549 1.00 86.19 74 HIS A CA 1
ATOM 594 C C . HIS A 1 74 ? 6.547 0.535 12.635 1.00 86.19 74 HIS A C 1
ATOM 596 O O . HIS A 1 74 ? 5.439 0.990 12.351 1.00 86.19 74 HIS A O 1
ATOM 602 N N . LEU A 1 75 ? 7.684 1.026 12.145 1.00 83.44 75 LEU A N 1
ATOM 603 C CA . LEU A 1 75 ? 7.717 2.087 11.154 1.00 83.44 75 LEU A CA 1
ATOM 604 C C . LEU A 1 75 ? 7.218 1.543 9.812 1.00 83.44 75 LEU A C 1
ATOM 606 O O . LEU A 1 75 ? 7.691 0.512 9.337 1.00 83.44 75 LEU A O 1
ATOM 610 N N . CYS A 1 76 ? 6.264 2.247 9.212 1.00 80.31 76 CYS A N 1
ATOM 611 C CA . CYS A 1 76 ? 5.745 1.956 7.885 1.00 80.31 76 CYS A CA 1
ATOM 612 C C . CYS A 1 76 ? 5.916 3.202 7.024 1.00 80.31 76 CYS A C 1
ATOM 614 O O . CYS A 1 76 ? 5.476 4.285 7.416 1.00 80.31 76 CYS A O 1
ATOM 616 N N . ASP A 1 77 ? 6.530 3.050 5.858 1.00 84.44 77 ASP A N 1
ATOM 617 C CA . ASP A 1 77 ? 6.599 4.096 4.851 1.00 84.44 77 ASP A CA 1
ATOM 618 C C . ASP A 1 77 ? 5.348 4.064 3.964 1.00 84.44 77 ASP A C 1
ATOM 620 O O . ASP A 1 77 ? 4.710 3.026 3.758 1.00 84.44 77 ASP A O 1
ATOM 624 N N . MET A 1 78 ? 4.954 5.238 3.483 1.00 82.00 78 MET A N 1
ATOM 625 C CA . MET A 1 78 ? 3.780 5.413 2.638 1.00 82.00 78 MET A CA 1
ATOM 626 C C . MET A 1 78 ? 4.094 6.456 1.573 1.00 82.00 78 MET A C 1
ATOM 628 O O . MET A 1 78 ? 4.742 7.466 1.849 1.00 82.00 78 MET A O 1
ATOM 632 N N . THR A 1 79 ? 3.617 6.210 0.358 1.00 83.69 79 THR A N 1
ATOM 633 C CA . THR A 1 79 ? 3.801 7.102 -0.787 1.00 83.69 79 THR A CA 1
ATOM 634 C C . THR A 1 79 ? 2.490 7.834 -1.069 1.00 83.69 79 THR A C 1
ATOM 636 O O . THR A 1 79 ? 1.442 7.209 -1.222 1.00 83.69 79 THR A O 1
ATOM 639 N N . ASP A 1 80 ? 2.521 9.163 -1.142 1.00 82.19 80 ASP A N 1
ATOM 640 C CA . ASP A 1 80 ? 1.348 9.950 -1.529 1.00 82.19 80 ASP A CA 1
ATOM 641 C C . ASP A 1 80 ? 1.091 9.849 -3.041 1.00 82.19 80 ASP A C 1
ATOM 643 O O . ASP A 1 80 ? 2.003 9.982 -3.857 1.00 82.19 80 ASP A O 1
ATOM 647 N N . ALA A 1 81 ? -0.172 9.657 -3.421 1.00 83.25 81 ALA A N 1
ATOM 648 C CA . ALA A 1 81 ? -0.588 9.486 -4.810 1.00 83.25 81 ALA A CA 1
ATOM 649 C C . ALA A 1 81 ? -0.356 10.729 -5.686 1.00 83.25 81 ALA A C 1
ATOM 651 O O . ALA A 1 81 ? -0.318 10.607 -6.910 1.00 83.25 81 ALA A O 1
ATOM 652 N N . ARG A 1 82 ? -0.230 11.926 -5.092 1.00 81.44 82 ARG A N 1
ATOM 653 C CA . ARG A 1 82 ? 0.093 13.157 -5.830 1.00 81.44 82 ARG A CA 1
ATOM 654 C C . ARG A 1 82 ? 1.603 13.339 -6.013 1.00 81.44 82 ARG A C 1
ATOM 656 O O . ARG A 1 82 ? 1.999 14.134 -6.862 1.00 81.44 82 ARG A O 1
ATOM 663 N N . THR A 1 83 ? 2.439 12.624 -5.260 1.00 73.56 83 THR A N 1
ATOM 664 C CA . THR A 1 83 ? 3.894 12.799 -5.304 1.00 73.56 83 THR A CA 1
ATOM 665 C C . THR A 1 83 ? 4.442 12.396 -6.677 1.00 73.56 83 THR A C 1
ATOM 667 O O . THR A 1 83 ? 4.339 11.229 -7.060 1.00 73.56 83 THR A O 1
ATOM 670 N N . PRO A 1 84 ? 5.035 13.334 -7.440 1.00 59.69 84 PRO A N 1
ATOM 671 C CA . PRO A 1 84 ? 5.595 13.022 -8.742 1.00 59.69 84 PRO A CA 1
ATOM 672 C C . PRO A 1 84 ? 6.960 12.329 -8.607 1.00 59.69 84 PRO A C 1
ATOM 674 O O . PRO A 1 84 ? 7.734 12.582 -7.684 1.00 59.69 84 PRO A O 1
ATOM 677 N N . TYR A 1 85 ? 7.274 11.452 -9.562 1.00 55.09 85 TYR A N 1
ATOM 678 C CA . TYR A 1 85 ? 8.424 10.536 -9.530 1.00 55.09 85 TYR A CA 1
ATOM 679 C C . TYR A 1 85 ? 9.799 11.210 -9.362 1.00 55.09 85 TYR A C 1
ATOM 681 O O . TYR A 1 85 ? 10.724 10.597 -8.835 1.00 55.09 85 TYR A O 1
ATOM 689 N N . TRP A 1 86 ? 9.957 12.466 -9.786 1.00 51.34 86 TRP A N 1
ATOM 690 C CA . TRP A 1 86 ? 11.218 13.199 -9.645 1.00 51.34 86 TRP A CA 1
ATOM 691 C C . TRP A 1 86 ? 11.461 13.695 -8.213 1.00 51.34 86 TRP A C 1
ATOM 693 O O . TRP A 1 86 ? 12.605 13.918 -7.828 1.00 51.34 86 TRP A O 1
ATOM 703 N N . THR A 1 87 ? 10.414 13.832 -7.395 1.00 50.38 87 THR A N 1
ATOM 704 C CA . THR A 1 87 ? 10.541 14.318 -6.013 1.00 50.38 87 THR A CA 1
ATOM 705 C C . THR A 1 87 ? 11.118 13.251 -5.080 1.00 50.38 87 THR A C 1
ATOM 707 O O . THR A 1 87 ? 11.764 13.595 -4.094 1.00 50.38 87 THR A O 1
ATOM 710 N N . LEU A 1 88 ? 10.954 11.963 -5.409 1.00 49.00 88 LEU A N 1
ATOM 711 C CA . LEU A 1 88 ? 11.516 10.857 -4.625 1.00 49.00 88 LEU A CA 1
ATOM 712 C C . LEU A 1 88 ? 13.044 10.736 -4.792 1.00 49.00 88 LEU A C 1
ATOM 714 O O . LEU A 1 88 ? 13.737 10.381 -3.845 1.00 49.00 88 LEU A O 1
ATOM 718 N N . ASN A 1 89 ? 13.575 11.097 -5.966 1.00 46.38 89 ASN A N 1
ATOM 719 C CA . ASN A 1 89 ? 15.016 11.062 -6.253 1.00 46.38 89 ASN A CA 1
ATOM 720 C C . ASN A 1 89 ? 15.797 12.238 -5.642 1.00 46.38 89 ASN A C 1
ATOM 722 O O . ASN A 1 89 ? 17.013 12.157 -5.520 1.00 46.38 89 ASN A O 1
ATOM 726 N N . LEU A 1 90 ? 15.125 13.324 -5.245 1.00 42.97 90 LEU A N 1
ATOM 727 C CA . LEU A 1 90 ? 15.770 14.530 -4.701 1.00 42.97 90 LEU A CA 1
ATOM 728 C C . LEU A 1 90 ? 15.875 14.545 -3.167 1.00 42.97 90 LEU A C 1
ATOM 730 O O . LEU A 1 90 ? 16.315 15.540 -2.601 1.00 42.97 90 LEU A O 1
ATOM 734 N N . ARG A 1 91 ? 15.456 13.476 -2.476 1.00 38.28 91 ARG A N 1
ATOM 735 C CA . ARG A 1 91 ? 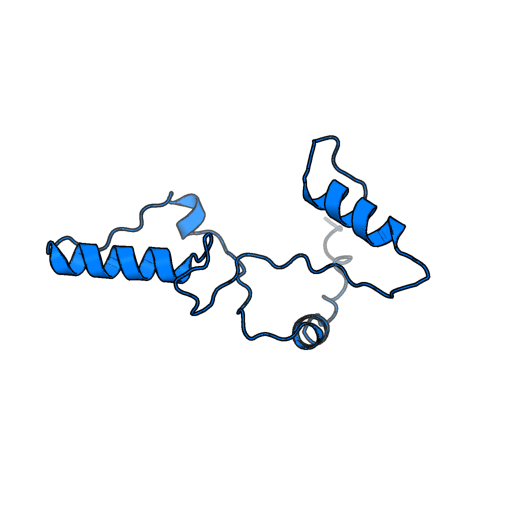15.485 13.398 -1.002 1.00 38.28 91 ARG A CA 1
ATOM 736 C C . ARG A 1 91 ? 16.202 12.152 -0.476 1.00 38.28 91 ARG A C 1
ATOM 738 O O . ARG A 1 91 ? 15.927 11.699 0.631 1.00 38.28 91 ARG A O 1
ATOM 745 N N . ILE A 1 92 ? 17.123 11.613 -1.269 1.00 41.72 92 ILE A N 1
ATOM 746 C CA . ILE A 1 92 ? 18.146 10.685 -0.790 1.00 41.72 92 ILE A CA 1
ATOM 747 C C . ILE A 1 92 ? 19.434 11.504 -0.692 1.00 41.72 92 ILE A C 1
ATOM 749 O O . ILE A 1 92 ? 20.252 11.505 -1.607 1.00 41.72 92 ILE A O 1
ATOM 753 N N . GLU A 1 93 ? 19.589 12.253 0.401 1.00 35.78 93 GLU A N 1
ATOM 754 C CA . GLU A 1 93 ? 20.938 12.619 0.841 1.00 35.78 93 GLU A CA 1
ATOM 755 C C . GLU A 1 93 ? 21.679 11.295 1.088 1.00 35.78 93 GLU A C 1
ATOM 757 O O . GLU A 1 93 ? 21.128 10.426 1.780 1.00 35.78 93 GLU A O 1
ATOM 762 N N . PRO A 1 94 ? 22.867 11.073 0.501 1.00 33.91 94 PRO A N 1
ATOM 763 C CA . PRO A 1 94 ? 23.630 9.867 0.768 1.00 33.91 94 PRO A CA 1
ATOM 764 C C . PRO A 1 94 ? 23.905 9.798 2.270 1.00 33.91 94 PRO A C 1
ATOM 766 O O . PRO A 1 94 ? 24.517 10.692 2.854 1.00 33.91 94 PRO A O 1
ATOM 769 N N . TRP A 1 95 ? 23.413 8.739 2.908 1.00 29.75 95 TRP A N 1
ATOM 770 C CA . TRP A 1 95 ? 23.709 8.465 4.306 1.00 29.75 95 TRP A CA 1
ATOM 771 C C . TRP A 1 95 ? 25.233 8.349 4.460 1.00 29.75 95 TRP A C 1
ATOM 773 O O . TRP A 1 95 ? 25.848 7.617 3.680 1.00 29.75 95 TRP A O 1
ATOM 783 N N . PRO A 1 96 ? 25.871 9.071 5.398 1.00 34.22 96 PRO A N 1
ATOM 784 C CA . PRO A 1 96 ? 27.317 9.028 5.528 1.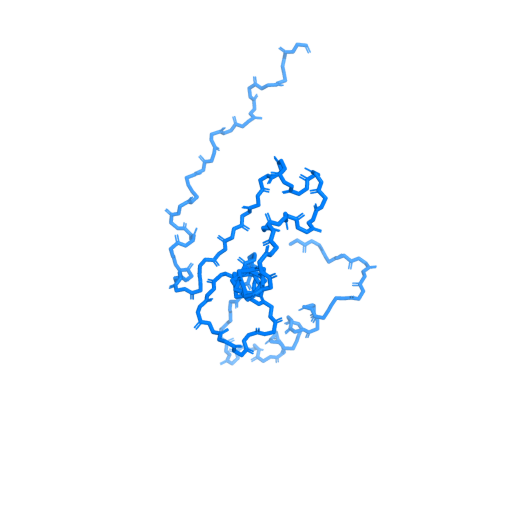00 34.22 96 PRO A CA 1
ATOM 785 C C . PRO A 1 96 ? 27.744 7.622 5.968 1.00 34.22 96 PRO A C 1
ATOM 787 O O . PRO A 1 96 ? 27.319 7.128 7.009 1.00 34.22 96 PRO A O 1
ATOM 790 N N . ASN A 1 97 ? 28.551 6.991 5.114 1.00 33.84 97 ASN A N 1
ATOM 791 C CA . ASN A 1 97 ? 29.338 5.768 5.288 1.00 33.84 97 ASN A CA 1
ATOM 792 C C . ASN A 1 97 ? 29.296 5.131 6.691 1.00 33.84 97 ASN A C 1
ATOM 794 O O . ASN A 1 97 ? 29.989 5.557 7.615 1.00 33.84 97 ASN A O 1
ATOM 798 N N . THR A 1 98 ? 28.571 4.019 6.825 1.00 41.69 98 THR A N 1
ATOM 799 C CA . THR A 1 98 ? 28.636 3.099 7.973 1.00 41.69 98 THR A CA 1
ATOM 800 C C . THR A 1 98 ? 29.891 2.212 7.936 1.00 41.69 98 THR A C 1
ATOM 802 O O . THR A 1 98 ? 29.790 0.992 8.006 1.00 41.69 98 THR A O 1
ATOM 805 N N . GLU A 1 99 ? 31.082 2.810 7.840 1.00 37.41 99 GLU A N 1
ATOM 806 C CA . GLU A 1 99 ? 32.369 2.104 8.025 1.00 37.41 99 GLU A CA 1
ATOM 807 C C . GLU A 1 99 ? 33.013 2.369 9.402 1.00 37.41 99 GLU A C 1
ATOM 809 O O . GLU A 1 99 ? 34.094 1.868 9.688 1.00 37.41 99 GLU A O 1
ATOM 814 N N . GLN A 1 100 ? 32.353 3.103 10.306 1.00 35.12 100 GLN A N 1
ATOM 815 C CA . GLN A 1 100 ? 32.917 3.445 11.626 1.00 35.12 100 GLN A CA 1
ATOM 816 C C . GLN A 1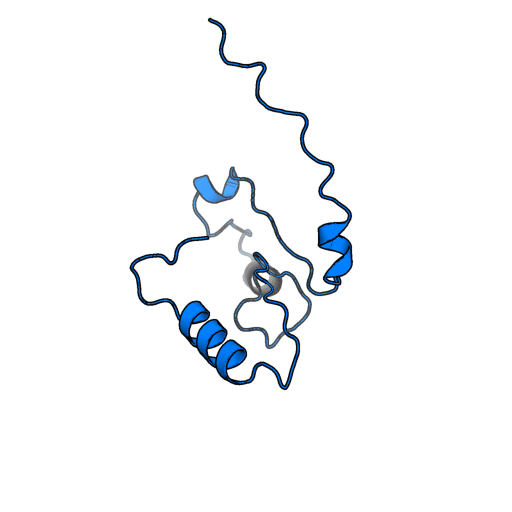 100 ? 32.447 2.567 12.805 1.00 35.12 100 GLN A C 1
ATOM 818 O O . GLN A 1 100 ? 32.817 2.844 13.942 1.00 35.12 100 GLN A O 1
ATOM 823 N N . TYR A 1 101 ? 31.682 1.490 12.578 1.00 37.66 101 TYR A N 1
ATOM 824 C CA . TYR A 1 101 ? 31.142 0.639 13.661 1.00 37.66 101 TYR A CA 1
ATOM 825 C C . TYR A 1 101 ? 31.606 -0.828 13.631 1.00 37.66 101 TYR A C 1
ATOM 827 O O . TYR A 1 101 ? 30.881 -1.720 14.064 1.00 37.66 101 TYR A O 1
ATOM 835 N N . THR A 1 102 ? 32.835 -1.093 13.186 1.00 35.66 102 THR A N 1
ATOM 836 C CA . THR A 1 102 ? 33.519 -2.377 13.435 1.00 35.66 102 THR A CA 1
ATOM 837 C C . THR A 1 102 ? 34.943 -2.140 13.923 1.00 35.66 102 THR A C 1
ATOM 839 O O . THR A 1 102 ? 35.911 -2.336 13.197 1.00 35.66 102 THR A O 1
ATOM 842 N N . SER A 1 103 ? 35.049 -1.717 15.179 1.00 34.75 103 SER A N 1
ATOM 843 C CA . SER A 1 103 ? 36.237 -1.929 16.011 1.00 34.75 103 SER A CA 1
ATOM 844 C C . SER A 1 103 ? 35.818 -1.918 17.480 1.00 34.75 103 SER A C 1
ATOM 846 O O . SER A 1 103 ? 35.859 -0.880 18.139 1.00 34.75 103 SER A O 1
ATOM 848 N N . ILE A 1 104 ? 35.366 -3.087 17.942 1.00 40.31 104 ILE A N 1
ATOM 849 C CA . ILE A 1 104 ? 35.550 -3.621 19.299 1.00 40.31 104 ILE A CA 1
ATOM 850 C C . ILE A 1 104 ? 35.818 -5.116 19.130 1.00 40.31 104 ILE A C 1
ATOM 852 O O . ILE A 1 104 ? 35.085 -5.729 18.319 1.00 40.31 104 ILE A O 1
#

Sequence (104 aa):
MPRLPYPNFYYALEDLVASYTPKITYSIHCSSIIIGVLARSALNALMMLATYAAVCRHVGLPFRYPKNKYMWHHLCDMTDARTPYWTLNLRIEPWPNTEQYTSI

Radius of gyration: 20.26 Å; chains: 1; bounding box: 59×32×50 Å

pLDDT: mea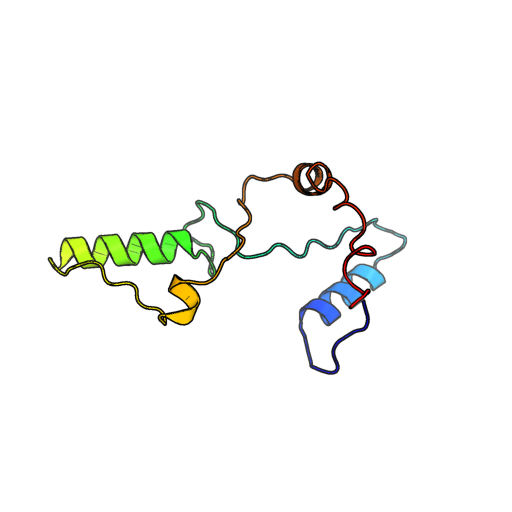n 74.47, std 18.28, range [29.75, 95.25]

Organism: Trifolium subterraneum (NCBI:txid3900)

Secondary structure (DSSP, 8-state):
-PPPSS--HHHHHHHHHHTTTTSS--------EEE---TT-TT-HHHHHHHHHHHHHHHT------S-HHHHHS---EEETT--HHHHHTS-PPPP-S-SS---